Protein AF-A0A2D6ALD5-F1 (afdb_monomer)

Sequence (153 aa):
MSEMITVGTETFDIELPKNLTKEVIGEHLGILSRALSHESDVYEEMAQAISGIEGKFRARKTRFEGLEQVYVAQEKQKSEGRGPTIDALRGSAKIKYKDDFKELCTLEEASVSQKILMDAQSRRLKSIEMSIMIRQALLKSVDSDMRNHAYQS

Radius of gyration: 28.37 Å; Cα contacts (8 Å, |Δi|>4): 96; chains: 1; bounding box: 63×24×82 Å

Secondary structure (DSSP, 8-state):
-EEEEEETTEEEEEE--SS--HHHHHHHHHHHHHHHHHHHHHHHHHHHHHHHHHHHHHHHHHHHHHHHHHHHHHHHHHTTTSS--HHHHHHHHHHHTHHHHHHHHHHHHHHHHHHHHHHHHHHHHHHHHHHHHHHHHHHHHHHHHHHHHHHH-

Mean predicted aligned error: 9.8 Å

Solvent-accessible surface area (backbone atoms only — not comparable to full-atom values): 8447 Å² total; per-residue (Å²): 96,74,48,76,49,71,52,95,92,48,73,44,82,42,73,49,62,97,73,83,44,69,66,60,50,50,52,52,45,57,53,50,52,50,52,46,50,53,51,50,51,53,50,50,55,49,51,53,53,44,53,54,40,50,50,51,34,52,56,45,46,56,52,48,55,51,54,34,51,54,47,41,53,54,53,48,65,75,30,78,86,78,52,79,53,71,67,56,39,49,52,50,33,43,61,75,41,38,69,65,46,50,54,41,51,54,36,49,54,52,40,53,54,49,50,55,52,50,57,51,50,55,52,49,49,53,52,47,53,49,53,46,53,54,49,54,50,51,49,52,50,56,56,50,52,56,50,55,53,67,75,75,110

Structure (mmCIF, N/CA/C/O backbone):
data_AF-A0A2D6ALD5-F1
#
_entry.id   AF-A0A2D6ALD5-F1
#
loop_
_atom_site.group_PDB
_atom_site.id
_atom_site.type_symbol
_atom_site.label_atom_id
_atom_site.label_alt_id
_atom_site.label_comp_id
_atom_site.label_asym_id
_atom_site.label_entity_id
_atom_site.label_seq_id
_atom_site.pdbx_PDB_ins_code
_atom_site.Cartn_x
_atom_site.Cartn_y
_atom_site.Cartn_z
_atom_site.occupancy
_atom_site.B_iso_or_equiv
_atom_site.auth_seq_id
_atom_site.auth_comp_id
_atom_site.auth_asym_id
_atom_site.auth_atom_id
_atom_site.pdbx_PDB_model_num
ATOM 1 N N . MET A 1 1 ? 11.187 -9.194 -34.053 1.00 47.22 1 MET A N 1
ATOM 2 C CA . MET A 1 1 ? 10.120 -9.579 -33.099 1.00 47.22 1 MET A CA 1
ATOM 3 C C . MET A 1 1 ? 9.760 -8.303 -32.362 1.00 47.22 1 MET A C 1
ATOM 5 O O . MET A 1 1 ? 10.693 -7.646 -31.923 1.00 47.22 1 MET A O 1
ATOM 9 N N . SER A 1 2 ? 8.487 -7.905 -32.325 1.00 46.44 2 SER A N 1
ATOM 10 C CA . SER A 1 2 ? 8.037 -6.766 -31.507 1.00 46.44 2 SER A CA 1
ATOM 11 C C . SER A 1 2 ? 7.666 -7.292 -30.123 1.00 46.44 2 SER A C 1
ATOM 13 O O . SER A 1 2 ? 7.049 -8.355 -30.010 1.00 46.44 2 SER A O 1
ATOM 15 N N . GLU A 1 3 ? 8.117 -6.593 -29.088 1.00 53.09 3 GLU A N 1
ATOM 16 C CA . GLU A 1 3 ? 7.749 -6.842 -27.702 1.00 53.09 3 GLU A CA 1
ATOM 17 C C . GLU A 1 3 ? 7.081 -5.572 -27.171 1.00 53.09 3 GLU A C 1
ATOM 19 O O . GLU A 1 3 ? 7.689 -4.504 -27.133 1.00 53.09 3 GLU A O 1
ATOM 24 N N . MET A 1 4 ? 5.807 -5.675 -26.797 1.00 53.38 4 MET A N 1
ATOM 25 C CA . MET A 1 4 ? 5.088 -4.562 -26.185 1.00 53.38 4 MET A CA 1
ATOM 26 C C . MET A 1 4 ? 5.369 -4.557 -24.689 1.00 53.38 4 MET A C 1
ATOM 28 O O . MET A 1 4 ? 5.026 -5.510 -23.987 1.00 53.38 4 MET A O 1
ATOM 32 N N . ILE A 1 5 ? 5.965 -3.475 -24.196 1.00 51.53 5 ILE A N 1
ATOM 33 C CA . ILE A 1 5 ? 6.134 -3.258 -22.762 1.00 51.53 5 ILE A CA 1
ATOM 34 C C . ILE A 1 5 ? 5.076 -2.256 -22.317 1.00 51.53 5 ILE A C 1
ATOM 36 O O . ILE A 1 5 ? 5.140 -1.073 -22.642 1.00 51.53 5 ILE A O 1
ATOM 40 N N . THR A 1 6 ? 4.091 -2.734 -21.563 1.00 46.81 6 THR A N 1
ATOM 41 C CA . THR A 1 6 ? 3.109 -1.867 -20.904 1.00 46.81 6 THR A CA 1
ATOM 42 C C . THR A 1 6 ? 3.610 -1.493 -19.514 1.00 46.81 6 THR A C 1
ATOM 44 O O . THR A 1 6 ? 3.931 -2.364 -18.703 1.00 46.81 6 THR A O 1
ATOM 47 N N . VAL A 1 7 ? 3.653 -0.191 -19.250 1.00 50.06 7 VAL A N 1
ATOM 48 C CA . VAL A 1 7 ? 4.177 0.452 -18.043 1.00 50.06 7 VAL A CA 1
ATOM 49 C C . VAL A 1 7 ? 3.081 1.394 -17.547 1.00 50.06 7 VAL A C 1
ATOM 51 O O . VAL A 1 7 ? 2.693 2.327 -18.248 1.00 50.06 7 VAL A O 1
ATOM 54 N N . GLY A 1 8 ? 2.488 1.112 -16.388 1.00 60.41 8 GLY A N 1
ATOM 55 C CA . GLY A 1 8 ? 1.256 1.799 -15.973 1.00 60.41 8 GLY A CA 1
ATOM 56 C C . GLY A 1 8 ? 0.129 1.733 -17.029 1.00 60.41 8 GLY A C 1
ATOM 57 O O . GLY A 1 8 ? -0.395 0.654 -17.312 1.00 60.41 8 GLY A O 1
ATOM 58 N N . THR A 1 9 ? -0.261 2.892 -17.579 1.00 55.66 9 THR A N 1
ATOM 59 C CA . THR A 1 9 ? -1.248 3.026 -18.683 1.00 55.66 9 THR A CA 1
ATOM 60 C C . THR A 1 9 ? -0.604 3.248 -20.052 1.00 55.66 9 THR A C 1
ATOM 62 O O . THR A 1 9 ? -1.289 3.221 -21.075 1.00 55.66 9 THR A O 1
ATOM 65 N N . GLU A 1 10 ? 0.710 3.444 -20.082 1.00 45.84 10 GLU A N 1
ATOM 66 C CA . GLU A 1 10 ? 1.461 3.694 -21.300 1.00 45.84 10 GLU A CA 1
ATOM 67 C C . GLU A 1 10 ? 1.960 2.371 -21.873 1.00 45.84 10 GLU A C 1
ATOM 69 O O . GLU A 1 10 ? 2.384 1.462 -21.158 1.00 45.84 10 GLU A O 1
ATOM 74 N N . THR A 1 11 ? 1.871 2.233 -23.190 1.00 56.16 11 THR A N 1
ATOM 75 C CA . THR A 1 11 ? 2.378 1.057 -23.893 1.00 56.16 11 THR A CA 1
ATOM 76 C C . THR A 1 11 ? 3.488 1.498 -24.821 1.00 56.16 11 THR A C 1
ATOM 78 O O . THR A 1 11 ? 3.292 2.369 -25.666 1.00 56.16 11 THR A O 1
ATOM 81 N N . PHE A 1 12 ? 4.65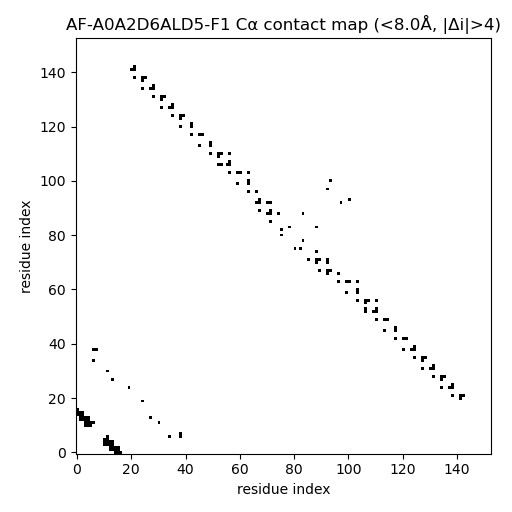3 0.890 -24.641 1.00 59.09 12 PHE A N 1
ATOM 82 C CA . PHE A 1 12 ? 5.834 1.126 -25.446 1.00 59.09 12 PHE A CA 1
ATOM 83 C C . PHE A 1 12 ? 5.999 -0.044 -26.409 1.00 59.09 12 PHE A C 1
ATOM 85 O O . PHE A 1 12 ? 6.162 -1.188 -25.981 1.00 59.09 12 PHE A O 1
ATOM 92 N N . ASP A 1 13 ? 5.941 0.246 -27.705 1.00 52.06 13 ASP A N 1
ATOM 93 C CA . ASP A 1 13 ? 6.281 -0.729 -28.736 1.00 52.06 13 ASP A CA 1
ATOM 94 C C . ASP A 1 13 ? 7.801 -0.772 -28.889 1.00 52.06 13 ASP A C 1
ATOM 96 O O . ASP A 1 13 ? 8.449 0.257 -29.104 1.00 52.06 13 ASP A O 1
ATOM 100 N N . ILE A 1 14 ? 8.375 -1.960 -28.723 1.00 55.00 14 ILE A N 1
ATOM 101 C CA . ILE A 1 14 ? 9.795 -2.203 -28.935 1.00 55.00 14 ILE A CA 1
ATOM 102 C C . ILE A 1 14 ? 9.918 -3.207 -30.073 1.00 55.00 14 ILE A C 1
ATOM 104 O O . ILE A 1 14 ? 9.896 -4.425 -29.874 1.00 55.00 14 ILE A O 1
ATOM 108 N N . GLU A 1 15 ? 10.091 -2.702 -31.289 1.00 51.72 15 GLU A N 1
ATOM 109 C CA . GLU A 1 15 ? 10.486 -3.532 -32.417 1.00 51.72 15 GLU A CA 1
ATOM 110 C C . GLU A 1 15 ? 11.968 -3.895 -32.284 1.00 51.72 15 GLU A C 1
ATOM 112 O O . GLU A 1 15 ? 12.831 -3.031 -32.344 1.00 51.72 15 GLU A O 1
ATOM 117 N N . LEU A 1 16 ? 12.308 -5.181 -32.131 1.00 51.03 16 LEU A N 1
ATOM 118 C CA . LEU A 1 16 ? 13.689 -5.642 -32.316 1.00 51.03 16 LEU A CA 1
ATOM 119 C C . LEU A 1 16 ? 13.926 -5.911 -33.814 1.00 51.03 16 LEU A C 1
ATOM 121 O O . LEU A 1 16 ? 13.464 -6.956 -34.312 1.00 51.03 16 LEU A O 1
ATOM 125 N N . PRO A 1 17 ? 14.623 -5.018 -34.551 1.00 50.22 17 PRO A N 1
ATOM 126 C CA . PRO A 1 17 ? 14.978 -5.264 -35.939 1.00 50.22 17 PRO A CA 1
ATOM 127 C C . PRO A 1 17 ? 16.017 -6.383 -36.042 1.00 50.22 17 PRO A C 1
ATOM 129 O O . PRO A 1 17 ? 16.829 -6.609 -35.147 1.00 50.22 17 PRO A O 1
ATOM 132 N N . LYS A 1 18 ? 16.009 -7.084 -37.183 1.00 53.28 18 LYS A N 1
ATOM 133 C CA . LYS A 1 18 ? 16.943 -8.187 -37.485 1.00 53.28 18 LYS A CA 1
ATOM 134 C C . LYS A 1 18 ? 18.417 -7.748 -37.521 1.00 53.28 18 LYS A C 1
ATOM 136 O O . LYS A 1 18 ? 19.289 -8.596 -37.380 1.00 53.28 18 LYS A O 1
ATOM 141 N N . ASN A 1 19 ? 18.672 -6.444 -37.658 1.00 60.69 19 ASN A N 1
ATOM 142 C CA . ASN A 1 19 ? 19.991 -5.825 -37.583 1.00 60.69 19 ASN A CA 1
ATOM 143 C C . ASN A 1 19 ? 20.040 -4.927 -36.337 1.00 60.69 19 ASN A C 1
ATOM 145 O O . ASN A 1 19 ? 19.600 -3.780 -36.380 1.00 60.69 19 ASN A O 1
ATOM 149 N N . LEU A 1 20 ? 20.538 -5.459 -35.220 1.00 66.00 20 LEU A N 1
ATOM 150 C CA . LEU A 1 20 ? 20.773 -4.694 -33.993 1.00 66.00 20 LEU A CA 1
ATOM 151 C C . LEU A 1 20 ? 21.964 -3.746 -34.201 1.00 66.00 20 LEU A C 1
ATOM 153 O O . LEU A 1 20 ? 23.113 -4.144 -34.024 1.00 66.00 20 LEU A O 1
ATOM 157 N N . THR A 1 21 ? 21.700 -2.500 -34.600 1.00 71.56 21 THR A N 1
ATOM 158 C CA . THR A 1 21 ? 22.727 -1.447 -34.639 1.00 71.56 21 THR A CA 1
ATOM 159 C C . THR A 1 21 ? 22.824 -0.733 -33.291 1.00 71.56 21 THR A C 1
ATOM 161 O O . THR A 1 21 ? 21.923 -0.821 -32.450 1.00 71.56 21 THR A O 1
ATOM 164 N N . LYS A 1 22 ? 23.929 -0.011 -33.067 1.00 74.25 22 LYS A N 1
ATOM 165 C CA . LYS A 1 22 ? 24.114 0.776 -31.838 1.00 74.25 22 LYS A CA 1
ATOM 166 C C . LYS A 1 22 ? 23.036 1.843 -31.676 1.00 74.25 22 LYS A C 1
ATOM 168 O O . LYS A 1 22 ? 22.606 2.064 -30.549 1.00 74.25 22 LYS A O 1
ATOM 173 N N . GLU A 1 23 ? 22.582 2.462 -32.770 1.00 79.12 23 GLU A N 1
ATOM 174 C CA . GLU A 1 23 ? 21.510 3.463 -32.720 1.00 79.12 23 GLU A CA 1
ATOM 175 C C . GLU A 1 23 ? 20.204 2.849 -32.206 1.00 79.12 23 GLU A C 1
ATOM 177 O O . GLU A 1 23 ? 19.631 3.361 -31.250 1.00 79.12 23 GLU A O 1
ATOM 182 N N . VAL A 1 24 ? 19.799 1.692 -32.745 1.00 78.56 24 VAL A N 1
ATOM 183 C CA . VAL A 1 24 ? 18.584 0.977 -32.313 1.00 78.56 24 VAL A CA 1
ATOM 184 C C . VAL A 1 24 ? 18.663 0.580 -30.835 1.00 78.56 24 VAL A C 1
ATOM 186 O O . VAL A 1 24 ? 17.709 0.752 -30.077 1.00 78.56 24 VAL A O 1
ATOM 189 N N . ILE A 1 25 ? 19.811 0.056 -30.387 1.00 76.69 25 ILE A N 1
ATOM 190 C CA . ILE A 1 25 ? 20.005 -0.298 -28.972 1.00 76.69 25 ILE A CA 1
ATOM 191 C C . ILE A 1 25 ? 19.942 0.960 -28.089 1.00 76.69 25 ILE A C 1
ATOM 193 O O . ILE A 1 25 ? 19.348 0.918 -27.010 1.00 76.69 25 ILE A O 1
ATOM 197 N N . GLY A 1 26 ? 20.517 2.075 -28.546 1.00 81.81 26 GLY A N 1
ATOM 198 C CA . GLY A 1 26 ? 20.474 3.368 -27.864 1.00 81.81 26 GLY A CA 1
ATOM 199 C C . GLY A 1 26 ? 19.056 3.926 -27.720 1.00 81.81 26 GLY A C 1
ATOM 200 O O . GLY A 1 26 ? 18.674 4.339 -26.625 1.00 81.81 26 GLY A O 1
ATOM 20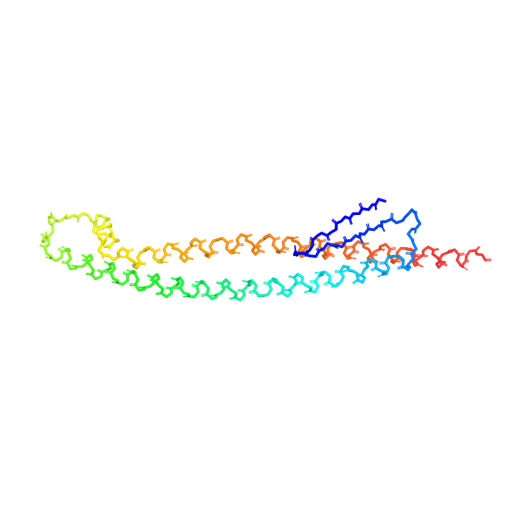1 N N . GLU A 1 27 ? 18.247 3.872 -28.779 1.00 83.31 27 GLU A N 1
ATOM 202 C CA . GLU A 1 27 ? 16.835 4.275 -28.749 1.00 83.31 27 GLU A CA 1
ATOM 203 C C . GLU A 1 27 ? 16.030 3.430 -27.752 1.00 83.31 27 GLU A C 1
ATOM 205 O O . GLU A 1 27 ? 15.305 3.972 -26.913 1.00 83.31 27 GLU A O 1
ATOM 210 N N . HIS A 1 28 ? 16.226 2.106 -27.759 1.00 81.31 28 HIS A N 1
ATOM 211 C CA . HIS A 1 28 ? 15.581 1.206 -26.800 1.00 81.31 28 HIS A CA 1
ATOM 212 C C . HIS A 1 28 ? 15.991 1.492 -25.354 1.00 81.31 28 HIS A C 1
ATOM 214 O O . HIS A 1 28 ? 15.149 1.451 -24.456 1.00 81.31 28 HIS A O 1
ATOM 220 N N . LEU A 1 29 ? 17.268 1.796 -25.109 1.00 83.56 29 LEU A N 1
ATOM 221 C CA . LEU A 1 29 ? 17.734 2.212 -23.787 1.00 83.56 29 LEU A CA 1
ATOM 222 C C . LEU A 1 29 ? 17.065 3.520 -23.352 1.00 83.56 29 LEU A C 1
ATOM 224 O O . LEU A 1 29 ? 16.623 3.611 -22.212 1.00 83.56 29 LEU A O 1
ATOM 228 N N . GLY A 1 30 ? 16.906 4.491 -24.255 1.00 83.44 30 GLY A N 1
ATOM 229 C CA . GLY A 1 30 ? 16.197 5.741 -23.967 1.00 83.44 30 GLY A CA 1
ATOM 230 C C . GLY A 1 30 ? 14.717 5.539 -23.616 1.00 83.44 30 GLY A C 1
ATOM 231 O O . GLY A 1 30 ? 14.195 6.203 -22.718 1.00 83.44 30 GLY A O 1
ATOM 232 N N . ILE A 1 31 ? 14.030 4.607 -24.284 1.00 84.75 31 ILE A N 1
ATOM 233 C CA . ILE A 1 31 ? 12.649 4.223 -23.943 1.00 84.75 31 ILE A CA 1
ATOM 234 C C . ILE A 1 31 ? 12.604 3.562 -22.560 1.00 84.75 31 ILE A C 1
ATOM 236 O O . ILE A 1 31 ? 11.837 3.995 -21.701 1.00 84.75 31 ILE A O 1
ATOM 240 N N . LEU A 1 32 ? 13.462 2.570 -22.309 1.00 84.44 32 LEU A N 1
ATOM 241 C CA . LEU A 1 32 ? 13.491 1.853 -21.032 1.00 84.44 32 LEU A CA 1
ATOM 242 C C . LEU A 1 32 ? 13.890 2.743 -19.851 1.00 84.44 32 LEU A C 1
ATOM 244 O O . LEU A 1 32 ? 13.347 2.576 -18.766 1.00 84.44 32 LEU A O 1
ATOM 248 N N . SER A 1 33 ? 14.798 3.704 -20.039 1.00 86.31 33 SER A N 1
ATOM 249 C CA . SER A 1 33 ? 15.158 4.665 -18.991 1.00 86.31 33 SER A CA 1
ATOM 250 C C . SER A 1 33 ? 13.985 5.568 -18.609 1.00 86.31 33 SER A C 1
ATOM 252 O O . SER A 1 33 ? 13.793 5.836 -17.426 1.00 86.31 33 SER A O 1
ATOM 254 N N . ARG A 1 34 ? 13.168 6.000 -19.582 1.00 86.94 34 ARG A N 1
ATOM 255 C CA . ARG A 1 34 ? 11.938 6.758 -19.296 1.00 86.94 34 ARG A CA 1
ATOM 256 C C . ARG A 1 34 ? 10.907 5.899 -18.569 1.00 86.94 34 ARG A C 1
ATOM 258 O O . ARG A 1 34 ? 10.365 6.345 -17.565 1.00 86.94 34 ARG A O 1
ATOM 265 N N . ALA A 1 35 ? 10.705 4.661 -19.023 1.00 83.62 35 ALA A N 1
ATOM 266 C CA . ALA A 1 35 ? 9.835 3.6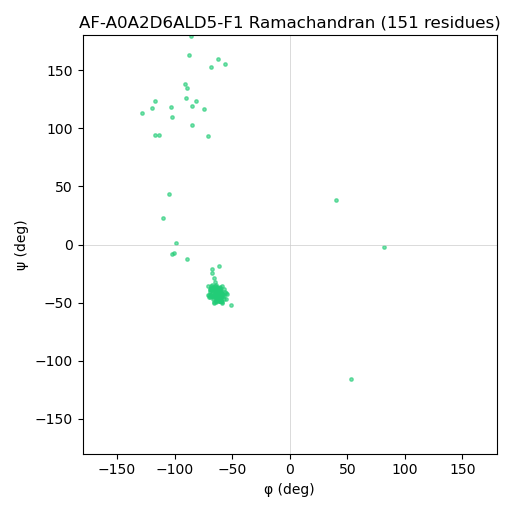98 -18.353 1.00 83.62 35 ALA A CA 1
ATOM 267 C C . ALA A 1 35 ? 10.274 3.419 -16.903 1.00 83.62 35 ALA A C 1
ATOM 269 O O . ALA A 1 35 ? 9.438 3.383 -16.006 1.00 83.62 35 ALA A O 1
ATOM 270 N N . LEU A 1 36 ? 11.583 3.270 -16.662 1.00 87.06 36 LEU A N 1
ATOM 271 C CA . LEU A 1 36 ? 12.140 3.065 -15.324 1.00 87.06 36 LEU A CA 1
ATOM 272 C C . LEU A 1 36 ? 11.894 4.270 -14.412 1.00 87.06 36 LEU A C 1
ATOM 274 O O . LEU A 1 36 ? 11.512 4.083 -13.259 1.00 87.06 36 LEU A O 1
ATOM 278 N N . SER A 1 37 ? 12.109 5.489 -14.919 1.00 88.69 37 SER A N 1
ATOM 279 C CA . SER A 1 37 ? 11.837 6.717 -14.164 1.00 88.69 37 SER A CA 1
ATOM 280 C C . SER A 1 37 ? 10.362 6.798 -13.785 1.00 88.69 37 SER A C 1
ATOM 282 O O . SER A 1 37 ? 10.047 6.973 -12.616 1.00 88.69 37 SER A O 1
ATOM 284 N N . HIS A 1 38 ? 9.467 6.577 -14.752 1.00 88.38 38 HIS A N 1
ATOM 285 C CA . HIS A 1 38 ? 8.029 6.618 -14.512 1.00 88.38 38 HIS A CA 1
ATOM 286 C C . HIS A 1 38 ? 7.578 5.585 -13.468 1.00 88.38 38 HIS A C 1
ATOM 288 O O . HIS A 1 38 ? 6.878 5.936 -12.524 1.00 88.38 38 HIS A O 1
ATOM 294 N N . GLU A 1 39 ? 8.002 4.322 -13.580 1.00 85.50 39 GLU A N 1
ATOM 295 C CA . GLU A 1 39 ? 7.643 3.301 -12.581 1.00 85.50 39 GLU A CA 1
ATOM 296 C C . GLU A 1 39 ? 8.256 3.580 -11.209 1.00 85.50 39 GLU A C 1
ATOM 298 O O . GLU A 1 39 ? 7.676 3.194 -10.197 1.00 85.50 39 GLU A O 1
ATOM 303 N N . SER A 1 40 ? 9.411 4.249 -11.150 1.00 88.69 40 SER A N 1
ATOM 304 C CA . SER A 1 40 ? 10.020 4.635 -9.873 1.00 88.69 40 SER A CA 1
ATOM 305 C C . SER A 1 40 ? 9.182 5.706 -9.179 1.00 88.69 40 SER A C 1
ATOM 307 O O . SER A 1 40 ? 8.911 5.572 -7.987 1.00 88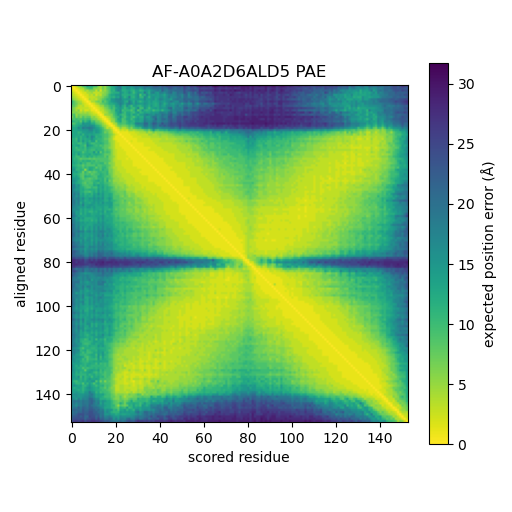.69 40 SER A O 1
ATOM 309 N N . ASP A 1 41 ? 8.703 6.697 -9.935 1.00 89.00 41 ASP A N 1
ATOM 310 C CA . ASP A 1 41 ? 7.813 7.746 -9.429 1.00 89.00 41 ASP A CA 1
ATOM 311 C C . ASP A 1 41 ? 6.490 7.141 -8.931 1.00 89.00 41 ASP A C 1
ATOM 313 O O . ASP A 1 41 ? 6.081 7.375 -7.792 1.00 89.00 41 ASP A O 1
ATOM 317 N N . VAL A 1 42 ? 5.859 6.272 -9.733 1.00 87.62 42 VAL A N 1
ATOM 318 C CA . VAL A 1 42 ? 4.626 5.565 -9.335 1.00 87.62 42 VAL A CA 1
ATOM 319 C C . VAL A 1 42 ? 4.855 4.717 -8.082 1.00 87.62 42 VAL A C 1
ATOM 321 O O . VAL A 1 42 ? 4.016 4.694 -7.177 1.00 87.62 42 VAL A O 1
ATOM 324 N N . TYR A 1 43 ? 5.986 4.015 -8.000 1.00 88.69 43 TYR A N 1
ATOM 325 C CA . TYR A 1 43 ? 6.327 3.214 -6.830 1.00 88.69 43 TYR A CA 1
ATOM 326 C C . TYR A 1 43 ? 6.481 4.076 -5.570 1.00 88.69 43 TYR A C 1
ATOM 328 O O . TYR A 1 43 ? 5.989 3.695 -4.504 1.00 88.69 43 TYR A O 1
ATOM 336 N N . GLU A 1 44 ? 7.124 5.240 -5.676 1.00 90.81 44 GLU A N 1
ATOM 337 C CA . GLU A 1 44 ? 7.286 6.170 -4.559 1.00 90.81 44 GLU A CA 1
ATOM 338 C C . GLU A 1 44 ? 5.941 6.747 -4.093 1.00 90.81 44 GLU A C 1
ATOM 340 O O . GLU A 1 44 ? 5.649 6.735 -2.892 1.00 90.81 44 GLU A O 1
ATOM 345 N N . GLU A 1 45 ? 5.074 7.157 -5.022 1.00 89.69 45 GLU A N 1
ATOM 346 C CA . GLU A 1 45 ? 3.716 7.616 -4.706 1.00 89.69 45 GLU A CA 1
ATOM 347 C C . GLU A 1 45 ? 2.902 6.534 -3.977 1.00 89.69 45 GLU A C 1
ATOM 349 O O . GLU A 1 45 ? 2.251 6.797 -2.958 1.00 89.69 45 GLU A O 1
ATOM 354 N N . MET A 1 46 ? 2.981 5.285 -4.445 1.00 89.38 46 MET A N 1
ATOM 355 C CA . MET A 1 46 ? 2.318 4.151 -3.800 1.00 89.38 46 MET A CA 1
ATOM 356 C C . MET A 1 46 ? 2.871 3.879 -2.397 1.00 89.38 46 MET A C 1
ATOM 358 O O . MET A 1 46 ? 2.098 3.624 -1.468 1.00 89.38 46 MET A O 1
ATOM 362 N N . ALA A 1 47 ? 4.190 3.969 -2.210 1.00 88.88 47 ALA A N 1
ATOM 363 C CA . ALA A 1 47 ? 4.822 3.787 -0.906 1.00 88.88 47 ALA A CA 1
ATOM 364 C C . ALA A 1 47 ? 4.3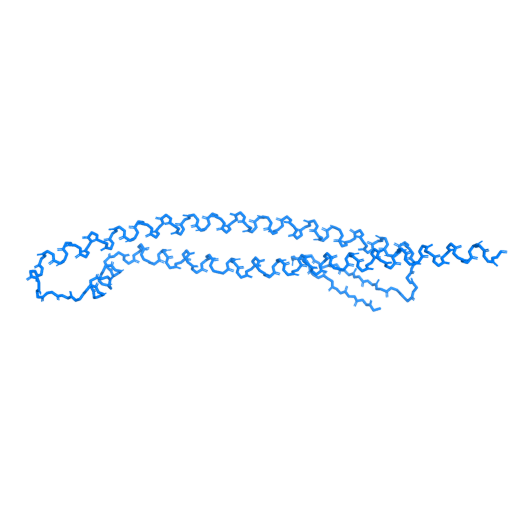55 4.852 0.105 1.00 88.88 47 ALA A C 1
ATOM 366 O O . ALA A 1 47 ? 4.045 4.529 1.259 1.00 88.88 47 ALA A O 1
ATOM 367 N N . GLN A 1 48 ? 4.228 6.110 -0.328 1.00 89.69 48 GLN A N 1
ATOM 368 C CA . GLN A 1 48 ? 3.686 7.188 0.503 1.00 89.69 48 GLN A CA 1
ATOM 369 C C . GLN A 1 48 ? 2.213 6.942 0.868 1.00 89.69 48 GLN A C 1
ATOM 371 O O . GLN A 1 48 ? 1.827 7.098 2.033 1.00 89.69 48 GLN A O 1
ATOM 376 N N . ALA A 1 49 ? 1.396 6.494 -0.091 1.00 86.88 49 ALA A N 1
ATOM 377 C CA . ALA A 1 49 ? -0.008 6.165 0.149 1.00 86.88 49 ALA A CA 1
ATOM 378 C C . ALA A 1 49 ? -0.176 5.024 1.173 1.00 86.88 49 ALA A C 1
ATOM 380 O O . ALA A 1 49 ? -1.002 5.130 2.087 1.00 86.88 49 ALA A O 1
ATOM 381 N N . ILE A 1 50 ? 0.638 3.966 1.069 1.00 90.12 50 ILE A N 1
ATOM 382 C CA . ILE A 1 50 ? 0.651 2.842 2.020 1.00 90.12 50 ILE A CA 1
ATOM 383 C C . ILE A 1 50 ? 0.998 3.323 3.422 1.00 90.12 50 ILE A C 1
ATOM 385 O O . ILE A 1 50 ? 0.264 3.021 4.362 1.00 90.12 50 ILE A O 1
ATOM 389 N N . SER A 1 51 ? 2.058 4.121 3.559 1.00 89.94 51 SER A N 1
ATOM 390 C CA . SER A 1 51 ? 2.476 4.683 4.849 1.00 89.94 51 SER A CA 1
ATOM 391 C C . SER A 1 51 ? 1.342 5.469 5.523 1.00 89.94 51 SER A C 1
ATOM 393 O O . SER A 1 51 ? 1.063 5.299 6.715 1.00 89.94 51 SER A O 1
ATOM 395 N N . GLY A 1 52 ? 0.595 6.260 4.745 1.00 91.19 52 GLY A N 1
ATOM 396 C CA . GLY A 1 52 ? -0.582 6.979 5.236 1.00 91.19 52 GLY A CA 1
ATOM 397 C C . GLY A 1 52 ? -1.706 6.058 5.733 1.00 91.19 52 GLY A C 1
ATOM 398 O O . GLY A 1 52 ? -2.320 6.335 6.769 1.00 91.19 52 GLY A O 1
ATOM 399 N N . ILE A 1 53 ? -1.979 4.957 5.028 1.00 92.06 53 ILE A N 1
ATOM 400 C CA . ILE A 1 53 ? -2.994 3.967 5.425 1.00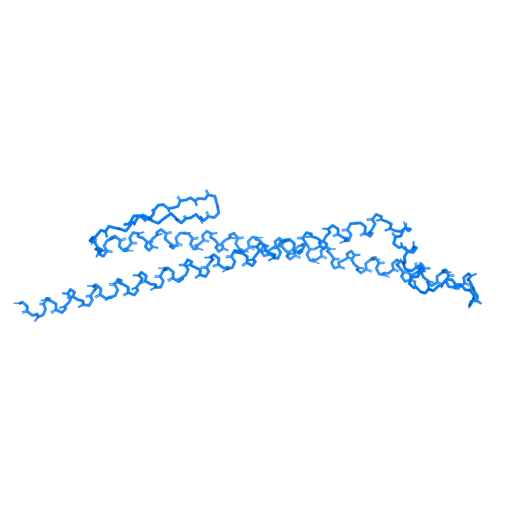 92.06 53 ILE A CA 1
ATOM 401 C C . ILE A 1 53 ? -2.545 3.203 6.673 1.00 92.06 53 ILE A C 1
ATOM 403 O O . ILE A 1 53 ? -3.329 3.068 7.611 1.00 92.06 53 ILE A O 1
ATOM 407 N N . GLU A 1 54 ? -1.289 2.759 6.733 1.00 91.25 54 GLU A N 1
ATOM 408 C CA . GLU A 1 54 ? -0.730 2.058 7.894 1.00 91.25 54 GLU A CA 1
ATOM 409 C C . GLU A 1 54 ? -0.756 2.930 9.154 1.00 91.25 54 GLU A C 1
ATOM 411 O O . GLU A 1 54 ? -1.081 2.446 10.242 1.00 91.25 54 GLU A O 1
ATOM 416 N N . GLY A 1 55 ? -0.476 4.229 9.013 1.00 90.88 55 GLY A N 1
ATOM 417 C CA . GLY A 1 55 ? -0.606 5.199 10.098 1.00 90.88 55 GLY A CA 1
ATOM 418 C C . GLY A 1 55 ? -2.040 5.291 10.628 1.00 90.88 55 GLY A C 1
ATOM 419 O O . GLY A 1 55 ? -2.263 5.180 11.838 1.00 90.88 55 GLY A O 1
ATOM 420 N N . LYS A 1 56 ? -3.026 5.423 9.729 1.00 93.25 56 LYS A N 1
ATOM 421 C CA . LYS A 1 56 ? -4.458 5.444 10.087 1.00 93.25 56 LYS A CA 1
ATOM 422 C C . LYS A 1 56 ? -4.899 4.135 10.739 1.00 93.25 56 LYS A C 1
ATOM 424 O O . LYS A 1 56 ? -5.571 4.166 11.770 1.00 93.25 56 LYS A O 1
ATOM 429 N N . PHE A 1 57 ? -4.486 3.001 10.177 1.00 93.19 57 PHE A N 1
ATOM 430 C CA . PHE A 1 57 ? -4.763 1.675 10.720 1.00 93.19 57 PHE A CA 1
ATOM 431 C C . PHE A 1 57 ? -4.214 1.539 12.141 1.00 93.19 57 PHE A C 1
ATOM 433 O O . PHE A 1 57 ? -4.956 1.175 13.049 1.00 93.19 57 PHE A O 1
ATOM 440 N N . ARG A 1 58 ? -2.947 1.907 12.370 1.00 93.94 58 ARG A N 1
ATOM 441 C CA . ARG A 1 58 ? -2.312 1.838 13.694 1.00 93.94 58 ARG A CA 1
ATOM 442 C C . ARG A 1 58 ? -3.048 2.695 14.720 1.00 93.94 58 ARG A C 1
ATOM 444 O O . ARG A 1 58 ? -3.379 2.201 15.794 1.00 93.94 58 ARG A O 1
ATOM 451 N N . ALA A 1 59 ? -3.346 3.947 14.377 1.00 93.00 59 ALA A N 1
ATOM 452 C CA . ALA A 1 59 ? -4.083 4.847 15.259 1.00 93.00 59 ALA A CA 1
ATOM 453 C C . ALA A 1 59 ? -5.476 4.293 15.602 1.00 93.00 59 ALA A C 1
ATOM 455 O O . ALA A 1 59 ? -5.887 4.302 16.767 1.00 93.00 59 ALA A O 1
ATOM 456 N N . ARG A 1 60 ? -6.195 3.758 14.605 1.00 93.81 60 ARG A N 1
ATOM 457 C CA . ARG A 1 60 ? -7.529 3.190 14.823 1.00 93.81 60 ARG A CA 1
ATOM 458 C C . ARG A 1 60 ? -7.484 1.897 15.627 1.00 93.81 60 ARG A C 1
ATOM 460 O O . ARG A 1 60 ? -8.323 1.720 16.507 1.00 93.81 60 ARG A O 1
ATOM 467 N N . LYS A 1 61 ? -6.488 1.045 15.389 1.00 94.44 61 LYS A N 1
ATOM 468 C CA . LYS A 1 61 ? -6.256 -0.187 16.144 1.00 94.44 61 LYS A CA 1
ATOM 469 C C . LYS A 1 61 ? -6.037 0.109 17.624 1.00 94.44 61 LYS A C 1
ATOM 471 O O . LYS A 1 61 ? -6.756 -0.438 18.451 1.00 94.44 61 LYS A O 1
ATOM 476 N N . THR A 1 62 ? -5.138 1.038 17.953 1.00 94.19 62 THR A N 1
ATOM 477 C CA . THR A 1 62 ? -4.890 1.447 19.346 1.00 94.19 62 THR A CA 1
ATOM 478 C C . THR A 1 62 ? -6.157 1.974 20.018 1.00 94.19 62 THR A C 1
ATOM 480 O O . THR A 1 62 ? -6.460 1.601 21.151 1.00 94.19 62 THR A O 1
ATOM 483 N N . ARG A 1 63 ? -6.940 2.806 19.317 1.00 92.69 63 ARG A N 1
ATOM 484 C CA . ARG A 1 63 ? -8.226 3.292 19.837 1.00 92.69 63 ARG A CA 1
ATOM 485 C C . ARG A 1 63 ? -9.199 2.141 20.104 1.00 92.69 63 ARG A C 1
ATOM 487 O O . ARG A 1 63 ? -9.815 2.108 21.167 1.00 92.69 63 ARG A O 1
ATOM 494 N N . PHE A 1 64 ? -9.342 1.217 19.156 1.00 93.56 64 PHE A N 1
ATOM 495 C CA . PHE A 1 64 ? -10.255 0.084 19.284 1.00 93.56 64 PHE A CA 1
ATOM 496 C C . PHE A 1 64 ? -9.851 -0.850 20.432 1.00 93.56 64 PHE A C 1
ATOM 498 O O . PHE A 1 64 ? -10.697 -1.217 21.241 1.00 93.56 64 PHE A O 1
ATOM 505 N N . GLU A 1 65 ? -8.564 -1.173 20.561 1.00 94.12 65 GLU A N 1
ATOM 506 C CA . GLU A 1 65 ? -8.040 -1.997 21.658 1.00 94.12 65 GLU A CA 1
ATOM 507 C C . GLU A 1 65 ? -8.298 -1.353 23.029 1.00 94.12 65 GLU A C 1
ATOM 509 O O . GLU A 1 65 ? -8.679 -2.046 23.972 1.00 94.12 65 GLU A O 1
ATOM 514 N N . GLY A 1 66 ? -8.175 -0.026 23.139 1.00 94.38 66 GLY A N 1
ATOM 515 C CA . GLY A 1 66 ? -8.533 0.703 24.358 1.00 94.38 66 GLY A CA 1
ATOM 516 C C . GLY A 1 66 ? -10.025 0.604 24.697 1.00 94.38 66 GLY A C 1
ATOM 517 O O . GLY A 1 66 ? -10.385 0.314 25.839 1.00 94.38 66 GLY A O 1
ATOM 518 N N . LEU A 1 67 ? -10.904 0.788 23.705 1.00 93.81 67 LEU A N 1
ATOM 519 C CA . LEU A 1 67 ? -12.355 0.629 23.880 1.00 93.81 67 LEU A CA 1
ATOM 520 C C . LEU A 1 67 ? -12.726 -0.805 24.281 1.00 93.81 67 LEU A C 1
ATOM 522 O O . LEU A 1 67 ? -13.547 -1.002 25.180 1.00 93.81 67 LEU A O 1
ATOM 526 N N . GLU A 1 68 ? -12.097 -1.798 23.652 1.00 95.69 68 GLU A N 1
ATOM 527 C CA . GLU A 1 68 ? -12.281 -3.212 23.973 1.00 95.69 68 GLU A CA 1
ATOM 528 C C . GLU A 1 68 ? -11.881 -3.499 25.426 1.00 95.69 68 GLU A C 1
ATOM 530 O O . GLU A 1 68 ? -12.664 -4.088 26.169 1.00 95.69 68 GLU A O 1
ATOM 535 N N . GLN A 1 69 ? -10.705 -3.043 25.864 1.00 94.00 69 GLN A N 1
ATOM 536 C CA . GLN A 1 69 ? -10.220 -3.267 27.229 1.00 94.00 69 GLN A CA 1
ATOM 537 C C . GLN A 1 69 ? -11.125 -2.630 28.285 1.00 94.00 69 GLN A C 1
ATOM 539 O O . GLN A 1 69 ? -11.471 -3.289 29.268 1.00 94.00 69 GLN A O 1
ATOM 544 N N . VAL A 1 70 ? -11.543 -1.376 28.075 1.00 94.38 70 VAL A N 1
ATOM 545 C CA . VAL A 1 70 ? -12.463 -0.676 28.986 1.00 94.38 70 VAL A CA 1
ATOM 546 C C . VAL A 1 70 ? -13.788 -1.425 29.083 1.00 94.38 70 VAL A C 1
ATOM 548 O O . VAL A 1 70 ? -14.291 -1.645 30.184 1.00 94.38 70 VAL A O 1
ATOM 551 N N . TYR A 1 71 ? -14.337 -1.864 27.950 1.00 93.81 71 TYR A N 1
ATOM 552 C CA . TYR A 1 71 ? -15.583 -2.619 27.936 1.00 93.81 71 TYR A CA 1
ATOM 553 C C . TYR A 1 71 ? -15.456 -3.967 28.645 1.00 93.81 71 TYR A C 1
ATOM 555 O O . TYR A 1 71 ? -16.270 -4.281 29.511 1.00 93.81 71 TYR A O 1
ATOM 563 N N . VAL A 1 72 ? -14.414 -4.742 28.337 1.00 92.88 72 VAL A N 1
ATOM 564 C CA . VAL A 1 72 ? -14.165 -6.038 28.981 1.00 92.88 72 VAL A CA 1
ATOM 565 C C . VAL A 1 72 ? -13.999 -5.870 30.493 1.00 92.88 72 VAL A C 1
ATOM 567 O O . VAL A 1 72 ? -14.546 -6.670 31.250 1.00 92.88 72 VAL A O 1
ATOM 570 N N . ALA A 1 73 ? -13.286 -4.838 30.953 1.00 91.44 73 ALA A N 1
ATOM 571 C CA . ALA A 1 73 ? -13.116 -4.559 32.378 1.00 91.44 73 ALA A CA 1
ATOM 572 C C . ALA A 1 73 ? -14.450 -4.220 33.066 1.00 91.44 73 ALA A C 1
ATOM 574 O O . ALA A 1 73 ? -14.763 -4.793 34.111 1.00 91.44 73 ALA A O 1
ATOM 575 N N . GLN A 1 74 ? -15.258 -3.349 32.452 1.00 91.75 74 GLN A N 1
ATOM 576 C CA . GLN A 1 74 ? -16.581 -2.975 32.962 1.00 91.75 74 GLN A CA 1
ATOM 577 C C . GLN A 1 74 ? -17.529 -4.176 33.042 1.00 91.75 74 GLN A C 1
ATOM 579 O O . GLN A 1 74 ? -18.188 -4.379 34.060 1.00 91.75 74 GLN A O 1
ATOM 584 N N . GLU A 1 75 ? -17.596 -4.994 31.991 1.00 91.56 75 GLU A N 1
ATOM 585 C CA . GLU A 1 75 ? -18.486 -6.158 31.963 1.00 91.56 75 GLU A CA 1
ATOM 586 C C . GLU A 1 75 ? -18.017 -7.266 32.910 1.00 91.56 75 GLU A C 1
ATOM 588 O O . GLU A 1 75 ? -18.836 -7.889 33.586 1.00 91.56 75 GLU A O 1
ATOM 593 N N . LYS A 1 76 ? -16.701 -7.464 33.059 1.00 88.69 76 LYS A N 1
ATOM 594 C CA . LYS A 1 76 ? -16.169 -8.373 34.082 1.00 88.69 76 LYS A CA 1
ATOM 595 C C . LYS A 1 76 ? -16.581 -7.952 35.483 1.00 88.69 76 LYS A C 1
ATOM 597 O O . LYS A 1 76 ? -17.044 -8.807 36.235 1.00 88.69 76 LYS A O 1
ATOM 602 N N . GLN A 1 77 ? -16.453 -6.664 35.812 1.00 87.88 77 GLN A N 1
ATOM 603 C CA . GLN A 1 77 ? -16.823 -6.139 37.127 1.00 87.88 77 GLN A CA 1
ATOM 604 C C . GLN A 1 77 ? -18.305 -6.380 37.438 1.00 87.88 77 GLN A C 1
ATOM 606 O O . GLN A 1 77 ? -18.631 -6.776 38.550 1.00 87.88 77 GLN A O 1
ATOM 611 N N . LYS A 1 78 ? -19.192 -6.222 36.448 1.00 87.56 78 LYS A N 1
ATOM 612 C CA . LYS A 1 78 ? -20.632 -6.498 36.603 1.00 87.56 78 LYS A CA 1
ATOM 613 C C . LYS A 1 78 ? -20.961 -7.976 36.815 1.00 87.56 78 LYS A C 1
ATOM 615 O O . LYS A 1 78 ? -22.027 -8.290 37.326 1.00 87.56 78 LYS A O 1
ATOM 620 N N . SER A 1 79 ? -20.089 -8.876 36.369 1.00 82.00 79 SER A N 1
ATOM 621 C CA . SER A 1 79 ? -20.379 -10.312 36.310 1.00 82.00 79 SER A CA 1
ATOM 622 C C . SER A 1 79 ? -19.828 -11.138 37.481 1.00 82.00 79 SER A C 1
ATOM 624 O O . SER A 1 79 ? -19.988 -12.359 37.475 1.00 82.00 79 SER A O 1
ATOM 626 N N . GLU A 1 80 ? -19.166 -10.497 38.457 1.00 69.19 80 GLU A N 1
ATOM 627 C CA . GLU A 1 80 ? -18.694 -11.079 39.733 1.00 69.19 80 GLU A CA 1
ATOM 628 C C . GLU A 1 80 ? -18.095 -12.505 39.628 1.00 69.19 80 GLU A C 1
ATOM 630 O O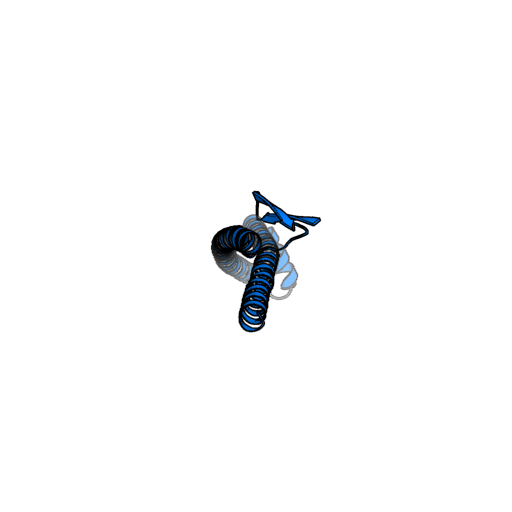 . GLU A 1 80 ? -18.302 -13.367 40.478 1.00 69.19 80 GLU A O 1
ATOM 635 N N . GLY A 1 81 ? -17.348 -12.791 38.556 1.00 68.06 81 GLY A N 1
ATOM 636 C CA . GLY A 1 81 ? -16.645 -14.069 38.370 1.00 68.06 81 GLY A CA 1
ATOM 637 C C . GLY A 1 81 ? -17.478 -15.240 37.823 1.00 68.06 81 GLY A C 1
ATOM 638 O O . GLY A 1 81 ? -16.900 -16.290 37.552 1.00 68.06 81 GLY A O 1
ATOM 639 N N . ARG A 1 82 ? -18.789 -15.077 37.585 1.00 76.75 82 ARG A N 1
ATOM 640 C CA . ARG A 1 82 ? -19.656 -16.060 36.882 1.00 76.75 82 ARG A CA 1
ATOM 641 C C . ARG A 1 82 ? -20.108 -15.582 35.493 1.00 76.75 82 ARG A C 1
ATOM 643 O O . ARG A 1 82 ? -21.136 -16.017 34.978 1.00 76.75 82 ARG A O 1
ATOM 650 N N . GLY A 1 83 ? -19.348 -14.662 34.904 1.00 75.06 83 GLY A N 1
ATOM 651 C CA . GLY A 1 83 ? -19.657 -14.019 33.632 1.00 75.06 83 GLY A CA 1
ATOM 652 C C . GLY A 1 83 ? -19.205 -14.755 32.370 1.00 75.06 83 GLY A C 1
ATOM 653 O O . GLY A 1 83 ? -18.569 -15.809 32.442 1.00 75.06 83 GLY A O 1
ATOM 654 N N . PRO A 1 84 ? -19.498 -14.165 31.195 1.00 83.62 84 PRO A N 1
ATOM 655 C CA . PRO A 1 84 ? -19.004 -14.637 29.907 1.00 83.62 84 PRO A CA 1
ATOM 656 C C . PRO A 1 84 ? -17.471 -14.707 29.872 1.00 83.62 84 PRO A C 1
ATOM 658 O O . PRO A 1 84 ? -16.775 -13.971 30.576 1.00 83.62 84 PRO A O 1
ATOM 661 N N . THR A 1 85 ? -16.933 -15.559 28.999 1.00 89.62 85 THR A N 1
ATOM 662 C CA . THR A 1 85 ? -15.485 -15.632 28.762 1.00 89.62 85 THR A CA 1
ATOM 663 C C . THR A 1 85 ? -14.946 -14.312 28.198 1.00 89.62 85 THR A C 1
ATOM 665 O O . THR A 1 85 ? -15.684 -13.513 27.621 1.00 89.62 85 THR A O 1
ATOM 668 N N . ILE A 1 86 ? -13.632 -14.084 28.324 1.00 87.44 86 ILE A N 1
ATOM 669 C CA . ILE A 1 86 ? -12.975 -12.889 27.760 1.00 87.44 86 ILE A CA 1
ATOM 670 C C . ILE A 1 86 ? -13.262 -12.767 26.263 1.00 87.44 86 ILE A C 1
ATOM 672 O O . ILE A 1 86 ? -13.584 -11.680 25.797 1.00 87.44 86 ILE A O 1
ATOM 676 N N . ASP A 1 87 ? -13.200 -13.871 25.523 1.00 90.75 87 ASP A N 1
ATOM 677 C CA . ASP A 1 87 ? -13.434 -13.859 24.079 1.00 90.75 87 ASP A CA 1
ATOM 678 C C . ASP A 1 87 ? -14.884 -13.518 23.730 1.00 90.75 87 ASP A C 1
ATOM 680 O O . ASP A 1 87 ? -15.123 -12.763 22.787 1.00 90.75 87 ASP A O 1
ATOM 684 N N . ALA A 1 88 ? -15.851 -13.979 24.531 1.00 91.69 88 ALA A N 1
ATOM 685 C CA . ALA A 1 88 ? -17.243 -13.562 24.386 1.00 91.69 88 ALA A CA 1
ATOM 686 C C . ALA A 1 88 ? -17.403 -12.054 24.640 1.00 91.69 88 ALA A C 1
ATOM 688 O O . ALA A 1 88 ? -18.080 -11.371 23.876 1.00 91.69 88 ALA A O 1
ATOM 689 N N . LEU A 1 89 ? -16.729 -11.507 25.658 1.00 91.69 89 LEU A N 1
ATOM 690 C CA . LEU A 1 89 ? -16.751 -10.069 25.945 1.00 91.69 89 LEU A CA 1
ATOM 691 C C . LEU A 1 89 ? -16.068 -9.241 24.850 1.00 91.69 89 LEU A C 1
ATOM 693 O O . LEU A 1 89 ? -16.575 -8.181 24.493 1.00 91.69 89 LEU A O 1
ATOM 697 N N . ARG A 1 90 ? -14.965 -9.724 24.269 1.00 90.75 90 ARG A N 1
ATOM 698 C CA . ARG A 1 90 ? -14.327 -9.104 23.096 1.00 90.75 90 ARG A CA 1
ATOM 699 C C . ARG A 1 90 ? -15.242 -9.131 21.875 1.00 90.75 90 ARG A C 1
ATOM 701 O O . ARG A 1 90 ? -15.369 -8.130 21.174 1.00 90.75 90 ARG A O 1
ATOM 708 N N . GLY A 1 91 ? -15.930 -10.249 21.642 1.00 90.75 91 GLY A N 1
ATOM 709 C CA . GLY A 1 91 ? -16.968 -10.357 20.615 1.00 90.75 91 GLY A CA 1
ATOM 710 C C . GLY A 1 91 ? -18.078 -9.323 20.814 1.00 90.75 91 GLY A C 1
ATOM 711 O O . GLY A 1 91 ? -18.416 -8.585 19.890 1.00 90.75 91 GLY A O 1
ATOM 712 N N . SER A 1 92 ? -18.578 -9.187 22.041 1.00 92.50 92 SER A N 1
ATOM 713 C CA . SER A 1 92 ? -19.568 -8.166 22.397 1.00 92.50 92 SER A CA 1
ATOM 714 C C . SER A 1 92 ? -19.029 -6.739 22.262 1.00 92.50 92 SER A C 1
ATOM 716 O O . SER A 1 92 ? -19.764 -5.858 21.822 1.00 92.50 92 SER A O 1
ATOM 718 N N . ALA A 1 93 ? -17.747 -6.498 22.557 1.00 90.75 93 ALA A N 1
ATOM 719 C CA . ALA A 1 93 ? -17.102 -5.205 22.337 1.00 90.75 93 ALA A CA 1
ATOM 720 C C . ALA A 1 93 ? -17.102 -4.830 20.850 1.00 90.75 93 ALA A C 1
ATOM 722 O O . ALA A 1 93 ? -17.458 -3.706 20.505 1.00 90.75 93 ALA A O 1
ATOM 723 N N . LYS A 1 94 ? -16.782 -5.780 19.960 1.00 92.75 94 LYS A N 1
ATOM 724 C CA . LYS A 1 94 ? -16.856 -5.579 18.502 1.00 92.75 94 LYS A CA 1
ATOM 725 C C . LYS A 1 94 ? -18.268 -5.239 18.040 1.00 92.75 94 LYS A C 1
ATOM 727 O O . LYS A 1 94 ? -18.427 -4.414 17.151 1.00 92.75 94 LYS A O 1
ATOM 732 N N . ILE A 1 95 ? -19.294 -5.841 18.643 1.00 92.44 95 ILE A N 1
ATOM 733 C CA . ILE A 1 95 ? -20.697 -5.524 18.335 1.00 92.44 95 ILE A CA 1
ATOM 734 C C . ILE A 1 95 ? -21.072 -4.134 18.866 1.00 92.44 95 ILE A C 1
ATOM 736 O O . ILE A 1 95 ? -21.712 -3.359 18.160 1.00 92.44 95 ILE A O 1
ATOM 740 N N . LYS A 1 96 ? -20.659 -3.794 20.092 1.00 93.44 96 LYS A N 1
ATOM 741 C CA . LYS A 1 96 ? -20.933 -2.492 20.716 1.00 93.44 96 LYS A CA 1
ATOM 742 C C . LYS A 1 96 ? -20.252 -1.341 19.973 1.00 93.44 96 LYS A C 1
ATOM 744 O O . LYS A 1 96 ? -20.864 -0.299 19.774 1.00 93.44 96 LYS A O 1
ATOM 749 N N . TYR A 1 97 ? -19.007 -1.541 19.558 1.00 94.25 97 TYR A N 1
ATOM 750 C CA . TYR A 1 97 ? -18.195 -0.582 18.808 1.00 94.25 97 TYR A CA 1
ATOM 751 C C . TYR A 1 97 ? -18.100 -0.987 17.332 1.00 94.25 97 TYR A C 1
ATOM 753 O O . TYR A 1 97 ? -17.025 -0.954 16.733 1.00 94.25 97 TYR A O 1
ATOM 761 N N . LYS A 1 98 ? -19.231 -1.405 16.746 1.00 93.62 98 LYS A N 1
ATOM 762 C CA . LYS A 1 98 ? -19.297 -1.962 15.387 1.00 93.62 98 LYS A CA 1
ATOM 763 C C . LYS A 1 98 ? -18.724 -1.031 14.330 1.00 93.62 98 LYS A C 1
ATOM 765 O O . LYS A 1 98 ? -18.031 -1.507 13.437 1.00 93.62 98 LYS A O 1
ATOM 770 N N . ASP A 1 99 ? -18.991 0.265 14.425 1.00 92.50 99 ASP A N 1
ATOM 771 C CA . ASP A 1 99 ? -18.511 1.226 13.430 1.00 92.50 99 ASP A CA 1
ATOM 772 C C . ASP A 1 99 ? -16.990 1.399 13.514 1.00 92.50 99 ASP A C 1
ATOM 774 O O . ASP A 1 99 ? -16.311 1.380 12.488 1.00 92.50 99 ASP A O 1
ATOM 778 N N . ASP A 1 100 ? -16.434 1.454 14.731 1.00 91.44 100 ASP A N 1
ATOM 779 C CA . ASP A 1 100 ? -14.985 1.475 14.949 1.00 91.44 100 ASP A CA 1
ATOM 780 C C . ASP A 1 100 ? -14.303 0.199 14.454 1.00 91.44 100 ASP A C 1
ATOM 782 O O . ASP A 1 100 ? -13.251 0.270 13.819 1.00 91.44 100 ASP A O 1
ATOM 786 N N . PHE A 1 101 ? -14.909 -0.957 14.725 1.00 92.06 101 PHE A N 1
ATOM 787 C CA . PHE A 1 101 ? -14.396 -2.244 14.275 1.00 92.06 101 PHE A CA 1
ATOM 788 C C . PHE A 1 101 ? -14.474 -2.389 12.751 1.00 92.06 101 PHE A C 1
ATOM 790 O O . PHE A 1 101 ? -13.520 -2.840 12.124 1.00 92.06 101 PHE A O 1
ATOM 797 N N . LYS A 1 102 ? -15.581 -1.957 12.135 1.00 94.12 102 LYS A N 1
ATOM 798 C CA . LYS A 1 102 ? -15.757 -1.986 10.679 1.00 94.12 102 LYS A CA 1
ATOM 799 C C . LYS A 1 102 ? -14.719 -1.112 9.984 1.00 94.12 102 LYS A C 1
ATOM 801 O O . LYS A 1 102 ? -14.113 -1.555 9.017 1.00 94.12 102 LYS A O 1
ATOM 806 N N . GLU A 1 103 ? -14.494 0.102 10.479 1.00 93.12 103 GLU A N 1
ATOM 807 C CA . GLU A 1 103 ? -13.488 1.001 9.909 1.00 93.12 103 GLU A CA 1
ATOM 808 C C . GLU A 1 103 ? -12.068 0.436 10.056 1.00 93.12 103 GLU A C 1
ATOM 810 O O . GLU A 1 103 ? -11.264 0.550 9.132 1.00 93.12 103 GLU A O 1
ATOM 815 N N . LEU A 1 104 ? -11.773 -0.229 11.180 1.00 94.12 104 LEU A N 1
ATOM 816 C CA . LEU A 1 104 ? -10.511 -0.942 11.373 1.00 94.12 104 LEU A CA 1
ATOM 817 C C . LEU A 1 104 ? -10.311 -2.044 10.319 1.00 94.12 104 LEU A C 1
ATOM 819 O O . LEU A 1 104 ? -9.246 -2.091 9.709 1.00 94.12 104 LEU A O 1
ATOM 823 N N . CYS A 1 105 ? -11.329 -2.875 10.070 1.00 93.06 105 CYS A N 1
ATOM 824 C CA . CYS A 1 105 ? -11.276 -3.910 9.033 1.00 93.06 105 CYS A CA 1
ATOM 825 C C . CYS A 1 105 ? -11.089 -3.311 7.632 1.00 93.06 105 CYS A C 1
ATOM 827 O O . CYS A 1 105 ? -10.237 -3.777 6.885 1.00 93.06 105 CYS A O 1
ATOM 829 N N . THR A 1 106 ? -11.808 -2.235 7.292 1.00 94.75 106 THR A N 1
ATOM 830 C CA . THR A 1 106 ? -11.642 -1.554 5.997 1.00 94.75 106 THR A CA 1
ATOM 831 C C . THR A 1 106 ? -10.210 -1.048 5.798 1.00 94.75 106 THR A C 1
ATOM 833 O O . THR A 1 106 ? -9.649 -1.165 4.710 1.00 94.75 106 THR A O 1
ATOM 836 N N . LEU A 1 107 ? -9.598 -0.476 6.841 1.00 93.69 107 LEU A N 1
ATOM 837 C CA . LEU A 1 107 ? -8.213 -0.001 6.781 1.00 93.69 107 LEU A CA 1
ATOM 838 C C . LEU A 1 107 ? -7.208 -1.155 6.660 1.00 93.69 107 LEU A C 1
ATOM 840 O O . LEU A 1 107 ? -6.206 -1.013 5.961 1.00 93.69 107 LEU A O 1
ATOM 844 N N . GLU A 1 108 ? -7.479 -2.289 7.308 1.00 92.56 108 GLU A N 1
ATOM 845 C CA . GLU A 1 108 ? -6.673 -3.507 7.185 1.00 92.56 108 GLU A CA 1
ATOM 846 C C . GLU A 1 108 ? -6.711 -4.060 5.755 1.00 92.56 108 GLU A C 1
ATOM 848 O O . GLU A 1 108 ? -5.664 -4.272 5.144 1.00 92.56 108 GLU A O 1
ATOM 853 N N . GLU A 1 109 ? -7.908 -4.209 5.184 1.00 92.56 109 GLU A N 1
ATOM 854 C CA . GLU A 1 109 ? -8.109 -4.664 3.803 1.00 92.56 109 GLU A CA 1
ATOM 855 C C . GLU A 1 109 ? -7.433 -3.729 2.794 1.00 92.56 109 GLU A C 1
ATOM 857 O O . GLU A 1 109 ? -6.765 -4.189 1.861 1.00 92.56 109 GLU A O 1
ATOM 862 N N . ALA A 1 110 ? -7.553 -2.413 2.997 1.00 91.31 110 ALA A N 1
ATOM 863 C CA . ALA A 1 110 ? -6.894 -1.416 2.162 1.00 91.31 110 ALA A CA 1
ATOM 864 C C . ALA A 1 110 ? -5.363 -1.516 2.253 1.00 91.31 110 ALA A C 1
ATOM 866 O O . ALA A 1 110 ? -4.688 -1.484 1.224 1.00 91.31 110 ALA A O 1
ATOM 867 N N . SER A 1 111 ? -4.811 -1.679 3.460 1.00 90.19 111 SER A N 1
ATOM 868 C CA . SER A 1 111 ? -3.368 -1.841 3.676 1.00 90.19 111 SER A CA 1
ATOM 869 C C . SER A 1 111 ? -2.829 -3.090 2.973 1.00 90.19 111 SER A C 1
ATOM 871 O O . SER A 1 111 ? -1.849 -3.008 2.229 1.00 90.19 111 SER A O 1
ATOM 873 N N . VAL A 1 112 ? -3.504 -4.232 3.131 1.00 89.06 112 VAL A N 1
ATOM 874 C CA . VAL A 1 112 ? -3.116 -5.494 2.482 1.00 89.06 112 VAL A CA 1
ATOM 875 C C . VAL A 1 112 ? -3.192 -5.378 0.959 1.00 89.06 112 VAL A C 1
ATOM 877 O O . VAL A 1 112 ? -2.249 -5.761 0.267 1.00 89.06 112 VAL A O 1
ATOM 880 N N . SER A 1 113 ? -4.279 -4.810 0.432 1.00 89.06 113 SER A N 1
ATOM 881 C CA . SER A 1 113 ? -4.469 -4.641 -1.014 1.00 89.06 113 SER A CA 1
ATOM 882 C C . SER A 1 113 ? -3.375 -3.769 -1.631 1.00 89.06 113 SER A C 1
ATOM 884 O O . SER A 1 113 ? -2.803 -4.124 -2.661 1.00 89.06 113 SER A O 1
ATOM 886 N N . GLN A 1 114 ? -3.029 -2.658 -0.978 1.00 88.88 114 GLN A N 1
ATOM 887 C CA . GLN A 1 114 ? -1.974 -1.766 -1.457 1.00 88.88 114 GLN A CA 1
ATOM 888 C C . GLN A 1 114 ? -0.590 -2.420 -1.402 1.00 88.88 114 GLN A C 1
ATOM 890 O O . GLN A 1 114 ? 0.195 -2.276 -2.337 1.00 88.88 114 GLN A O 1
ATOM 895 N N . LYS A 1 115 ? -0.307 -3.218 -0.367 1.00 88.06 115 LYS A N 1
ATOM 896 C CA . LYS A 1 115 ? 0.946 -3.977 -0.280 1.00 88.06 115 LYS A CA 1
ATOM 897 C C . LYS A 1 115 ? 1.109 -4.969 -1.439 1.00 88.06 115 LYS A C 1
ATOM 899 O O . LYS A 1 115 ? 2.186 -5.0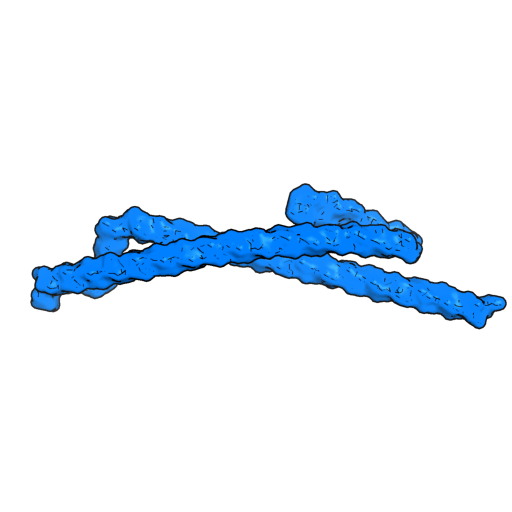48 -2.021 1.00 88.06 115 LYS A O 1
ATOM 904 N N . ILE A 1 116 ? 0.037 -5.666 -1.825 1.00 86.81 116 ILE A N 1
ATOM 905 C CA . ILE A 1 116 ? 0.042 -6.571 -2.989 1.00 86.81 116 ILE A CA 1
ATOM 906 C C . ILE A 1 116 ? 0.368 -5.806 -4.280 1.00 86.81 116 ILE A C 1
ATOM 908 O O . ILE A 1 116 ? 1.157 -6.284 -5.099 1.00 86.81 116 ILE A O 1
ATOM 912 N N . LEU A 1 117 ? -0.218 -4.619 -4.463 1.00 87.50 117 LEU A N 1
ATOM 913 C CA . LEU A 1 117 ? 0.058 -3.775 -5.626 1.00 87.50 117 LEU A CA 1
ATOM 914 C C . LEU A 1 117 ? 1.514 -3.281 -5.631 1.00 87.50 117 LEU A C 1
ATOM 916 O O . LEU A 1 117 ? 2.165 -3.327 -6.673 1.00 87.50 117 LEU A O 1
ATOM 920 N N . MET A 1 118 ? 2.058 -2.890 -4.476 1.00 89.88 118 MET A N 1
ATOM 921 C CA . MET A 1 118 ? 3.460 -2.478 -4.344 1.00 89.88 118 MET A CA 1
ATOM 922 C C . MET A 1 118 ? 4.428 -3.619 -4.690 1.00 89.88 118 MET A C 1
ATOM 924 O O . MET A 1 118 ? 5.395 -3.412 -5.422 1.00 89.88 118 MET A O 1
ATOM 928 N N . ASP A 1 119 ? 4.137 -4.847 -4.254 1.00 88.19 119 ASP A N 1
ATOM 929 C CA . ASP A 1 119 ? 4.928 -6.031 -4.611 1.00 88.19 119 ASP A CA 1
ATOM 930 C C . ASP A 1 119 ? 4.865 -6.346 -6.118 1.00 88.19 119 ASP A C 1
ATOM 932 O O . ASP A 1 119 ? 5.819 -6.873 -6.703 1.00 88.19 119 ASP A O 1
ATOM 936 N N . ALA A 1 120 ? 3.739 -6.059 -6.777 1.00 83.94 120 ALA A N 1
ATOM 937 C CA . ALA A 1 120 ? 3.620 -6.178 -8.229 1.00 83.94 120 ALA A CA 1
ATOM 938 C C . ALA A 1 120 ? 4.468 -5.118 -8.956 1.00 83.94 120 ALA A C 1
ATOM 940 O O . ALA A 1 120 ? 5.213 -5.473 -9.873 1.00 83.94 120 ALA A O 1
ATOM 941 N N . GLN A 1 121 ? 4.435 -3.860 -8.505 1.00 87.12 121 GLN A N 1
ATOM 942 C CA . GLN A 1 121 ? 5.243 -2.786 -9.097 1.00 87.12 121 GLN A CA 1
ATOM 943 C C . GLN A 1 121 ? 6.742 -2.970 -8.859 1.00 87.12 121 GLN A C 1
ATOM 945 O O . GLN A 1 121 ? 7.535 -2.823 -9.785 1.00 87.12 121 GLN A O 1
ATOM 950 N N . SER A 1 122 ? 7.151 -3.426 -7.671 1.00 87.94 122 SER A N 1
ATOM 951 C CA . SER A 1 122 ? 8.555 -3.765 -7.399 1.00 87.94 122 SER A CA 1
ATOM 952 C C . SER A 1 122 ? 9.098 -4.817 -8.377 1.00 87.94 122 SER A C 1
ATOM 954 O O . SER A 1 122 ? 10.242 -4.741 -8.827 1.00 87.94 122 SER A O 1
ATOM 956 N N . ARG A 1 123 ? 8.274 -5.808 -8.749 1.00 83.44 123 ARG A N 1
ATOM 957 C CA . ARG A 1 123 ? 8.651 -6.820 -9.750 1.00 83.44 123 ARG A CA 1
ATOM 958 C C . ARG A 1 123 ? 8.772 -6.236 -11.156 1.00 83.44 123 ARG A C 1
ATOM 960 O O . ARG A 1 123 ? 9.681 -6.635 -11.882 1.00 83.44 123 ARG A O 1
ATOM 967 N N . ARG A 1 124 ? 7.900 -5.296 -11.527 1.00 83.19 124 ARG A N 1
ATOM 968 C CA . ARG A 1 124 ? 7.974 -4.583 -12.812 1.00 83.19 124 ARG A CA 1
ATOM 969 C C . ARG A 1 124 ? 9.239 -3.736 -12.915 1.00 83.19 124 ARG A C 1
ATOM 971 O O . ARG A 1 124 ? 9.971 -3.902 -13.886 1.00 83.19 124 ARG A O 1
ATOM 978 N N . LEU A 1 125 ? 9.557 -2.951 -11.884 1.00 85.19 125 LEU A N 1
ATOM 979 C CA . LEU A 1 125 ? 10.807 -2.186 -11.795 1.00 85.19 125 LEU A CA 1
ATOM 980 C C . LEU A 1 125 ? 12.034 -3.068 -12.050 1.00 85.19 125 LEU A C 1
ATOM 982 O O . LEU A 1 125 ? 12.807 -2.804 -12.968 1.00 85.19 125 LEU A O 1
ATOM 986 N N . LYS A 1 126 ? 12.145 -4.191 -11.331 1.00 84.19 126 LYS A N 1
ATOM 987 C CA . LYS A 1 126 ? 13.253 -5.147 -11.509 1.00 84.19 126 LYS A CA 1
ATOM 988 C C . LYS A 1 126 ? 13.345 -5.713 -12.928 1.00 84.19 126 LYS A C 1
ATOM 990 O O . LYS A 1 126 ? 14.440 -5.971 -13.423 1.00 84.19 126 LYS A O 1
ATOM 995 N N . SER A 1 127 ? 12.211 -5.940 -13.590 1.00 80.69 127 SER A N 1
ATOM 996 C CA . SER A 1 127 ? 12.184 -6.433 -14.972 1.00 80.69 127 SER A CA 1
ATOM 997 C C . SER A 1 127 ? 12.694 -5.384 -15.968 1.00 80.69 127 SER A C 1
ATOM 999 O O . SER A 1 127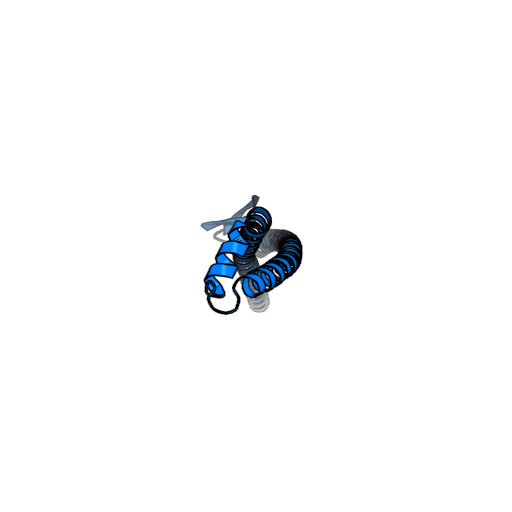 ? 13.452 -5.724 -16.884 1.00 80.69 127 SER A O 1
ATOM 1001 N N . ILE A 1 128 ? 12.344 -4.110 -15.761 1.00 81.19 128 ILE A N 1
ATOM 1002 C CA . ILE A 1 128 ? 12.841 -2.989 -16.570 1.00 81.19 128 ILE A CA 1
ATOM 1003 C C . ILE A 1 128 ? 14.346 -2.801 -16.343 1.00 81.19 128 ILE A C 1
ATOM 1005 O O . ILE A 1 128 ? 15.103 -2.729 -17.312 1.00 81.19 128 ILE A O 1
ATOM 1009 N N . GLU A 1 129 ? 14.804 -2.808 -15.089 1.00 81.81 129 GLU A N 1
ATOM 1010 C CA . GLU A 1 129 ? 16.231 -2.727 -14.743 1.00 81.81 129 GLU A CA 1
ATOM 1011 C C . GLU A 1 129 ? 17.043 -3.833 -15.429 1.00 81.81 129 GLU A C 1
ATOM 1013 O O . GLU A 1 129 ? 18.061 -3.567 -16.071 1.00 81.81 129 GLU A O 1
ATOM 1018 N N . MET A 1 130 ? 16.559 -5.076 -15.375 1.00 75.69 130 MET A N 1
ATOM 1019 C CA . MET A 1 130 ? 17.206 -6.210 -16.036 1.00 75.69 130 MET A CA 1
ATOM 1020 C C . MET A 1 130 ? 17.260 -6.036 -17.559 1.00 75.69 130 MET A C 1
ATOM 1022 O O . MET A 1 130 ? 18.286 -6.307 -18.187 1.00 75.69 130 MET A O 1
ATOM 1026 N N . SER A 1 131 ? 16.181 -5.529 -18.158 1.00 80.06 131 SER A N 1
ATOM 1027 C CA . SER A 1 131 ? 16.108 -5.238 -19.593 1.00 80.06 131 SER A CA 1
ATOM 1028 C C . SER A 1 131 ? 17.110 -4.167 -20.031 1.00 80.06 131 SER A C 1
ATOM 1030 O O . SER A 1 131 ? 17.685 -4.280 -21.120 1.00 80.06 131 SER A O 1
ATOM 1032 N N . ILE A 1 132 ? 17.344 -3.157 -19.185 1.00 81.19 132 ILE A N 1
ATOM 1033 C CA . ILE A 1 132 ? 18.378 -2.134 -19.383 1.00 81.19 132 ILE A CA 1
ATOM 1034 C C . ILE A 1 132 ? 19.765 -2.774 -19.308 1.00 81.19 132 ILE A C 1
ATOM 1036 O O . ILE A 1 132 ? 20.564 -2.584 -20.224 1.00 81.19 132 ILE A O 1
ATOM 1040 N N . MET A 1 133 ? 20.042 -3.576 -18.274 1.00 76.19 133 MET A N 1
ATOM 1041 C CA . MET A 1 133 ? 21.342 -4.239 -18.102 1.00 76.19 133 MET A CA 1
ATOM 1042 C C . MET A 1 133 ? 21.710 -5.120 -19.304 1.00 76.19 133 MET A C 1
ATOM 1044 O O . MET A 1 133 ? 22.838 -5.049 -19.795 1.00 76.19 133 MET A O 1
ATOM 1048 N N . ILE A 1 134 ? 20.761 -5.912 -19.815 1.00 74.94 134 ILE A N 1
ATOM 1049 C CA . ILE A 1 134 ? 20.971 -6.770 -20.993 1.00 74.94 134 ILE A CA 1
ATOM 1050 C C . ILE A 1 134 ? 21.313 -5.923 -22.223 1.00 74.94 134 ILE A C 1
ATOM 1052 O O . ILE A 1 134 ? 22.291 -6.202 -22.916 1.00 74.94 134 ILE A O 1
ATOM 1056 N N . ARG A 1 135 ? 20.552 -4.855 -22.490 1.00 79.75 135 ARG A N 1
ATOM 1057 C CA . ARG A 1 135 ? 20.787 -3.983 -23.654 1.00 79.75 135 ARG A CA 1
ATOM 1058 C C . ARG A 1 135 ? 22.092 -3.193 -23.540 1.00 79.75 135 ARG A C 1
ATOM 1060 O O . ARG A 1 135 ? 22.790 -3.042 -24.538 1.00 79.75 135 ARG A O 1
ATOM 1067 N N . GLN A 1 136 ? 22.483 -2.768 -22.339 1.00 77.12 136 GLN A N 1
ATOM 1068 C CA . GLN A 1 136 ? 23.799 -2.168 -22.095 1.00 77.12 136 GLN A CA 1
ATOM 1069 C C . GLN A 1 136 ? 24.943 -3.160 -22.347 1.00 77.12 136 GLN A C 1
ATOM 1071 O O . GLN A 1 136 ? 25.978 -2.774 -22.890 1.00 77.12 136 GLN A O 1
ATOM 1076 N N . ALA A 1 137 ? 24.778 -4.433 -21.973 1.00 71.69 137 ALA A N 1
ATOM 1077 C CA . ALA A 1 137 ? 25.765 -5.473 -22.257 1.00 71.69 137 ALA A CA 1
ATOM 1078 C C . ALA A 1 137 ? 25.898 -5.734 -23.767 1.00 71.69 137 ALA A C 1
ATOM 1080 O O . ALA A 1 137 ? 27.017 -5.795 -24.274 1.00 71.69 137 ALA A O 1
ATOM 1081 N N . LEU A 1 138 ? 24.773 -5.799 -24.489 1.00 72.56 138 LEU A N 1
ATOM 1082 C CA . LEU A 1 138 ? 24.754 -5.922 -25.952 1.00 72.56 138 LEU A CA 1
ATOM 1083 C C . LEU A 1 138 ? 25.411 -4.720 -26.641 1.00 72.56 138 LEU A C 1
ATOM 1085 O O . LEU A 1 138 ? 26.176 -4.889 -27.586 1.00 72.56 138 LEU A O 1
ATOM 1089 N N . LEU A 1 139 ? 25.171 -3.500 -26.152 1.00 77.38 139 LEU A N 1
ATOM 1090 C CA . LEU A 1 139 ? 25.817 -2.307 -26.700 1.00 77.38 139 LEU A CA 1
ATOM 1091 C C . LEU A 1 139 ? 27.348 -2.396 -26.579 1.00 77.38 139 LEU A C 1
ATOM 1093 O O . LEU A 1 139 ? 28.065 -2.146 -27.547 1.00 77.38 139 LEU A O 1
ATOM 1097 N N . LYS A 1 140 ? 27.846 -2.830 -25.412 1.00 73.06 140 LYS A N 1
ATOM 1098 C CA . LYS A 1 140 ? 29.283 -3.029 -25.165 1.00 73.06 140 LYS A CA 1
ATOM 1099 C C . LYS A 1 140 ? 29.895 -4.119 -26.049 1.00 73.06 140 LYS A C 1
ATOM 1101 O O . LYS A 1 140 ? 31.043 -3.970 -26.464 1.00 73.06 140 LYS A O 1
ATOM 1106 N N . SER A 1 141 ? 29.172 -5.203 -26.340 1.00 72.06 141 SER A N 1
ATOM 1107 C CA . SER A 1 141 ? 29.687 -6.262 -27.218 1.00 72.06 141 SER A CA 1
ATOM 1108 C C . SER A 1 141 ? 29.780 -5.796 -28.671 1.00 72.06 141 SER A C 1
ATOM 1110 O O . SER A 1 141 ? 30.820 -5.978 -29.296 1.00 72.06 141 SER A O 1
ATOM 1112 N N . VAL A 1 142 ? 28.758 -5.094 -29.178 1.00 71.25 142 VAL A N 1
ATOM 1113 C CA . VAL A 1 142 ? 28.784 -4.494 -30.527 1.00 71.25 142 VAL A CA 1
ATOM 1114 C C . VAL A 1 142 ? 29.904 -3.448 -30.645 1.00 71.25 142 VAL A C 1
ATOM 1116 O O . VAL A 1 142 ? 30.572 -3.356 -31.676 1.00 71.25 142 VAL A O 1
ATOM 1119 N N . ASP A 1 143 ? 30.162 -2.673 -29.585 1.00 69.25 143 ASP A N 1
ATOM 1120 C CA . ASP A 1 143 ? 31.318 -1.771 -29.506 1.00 69.25 143 ASP A CA 1
ATOM 1121 C C . ASP A 1 143 ? 32.660 -2.507 -29.628 1.00 69.25 143 ASP A C 1
ATOM 1123 O O . ASP A 1 143 ? 33.568 -2.010 -30.299 1.00 69.25 143 ASP A O 1
ATOM 1127 N N . SER A 1 144 ? 32.794 -3.669 -28.985 1.00 68.62 144 SER A N 1
ATOM 1128 C CA . SER A 1 144 ? 34.014 -4.482 -29.002 1.00 68.62 144 SER A CA 1
ATOM 1129 C C . SER A 1 144 ? 34.266 -5.122 -30.369 1.00 68.62 144 SER A C 1
ATOM 1131 O O . SER A 1 144 ? 35.388 -5.056 -30.874 1.00 68.62 144 SER A O 1
ATOM 1133 N N . ASP A 1 145 ? 33.237 -5.691 -30.998 1.00 62.38 145 ASP A N 1
ATOM 1134 C CA . ASP A 1 145 ? 33.361 -6.362 -32.298 1.00 62.38 145 ASP A CA 1
ATOM 1135 C C . ASP A 1 145 ? 33.725 -5.378 -33.418 1.00 62.38 145 ASP A C 1
ATOM 1137 O O . ASP A 1 145 ? 34.589 -5.666 -34.247 1.00 62.38 145 ASP A O 1
ATOM 1141 N N . MET A 1 146 ? 33.155 -4.166 -33.397 1.00 60.69 146 MET A N 1
ATOM 1142 C CA . MET A 1 146 ? 33.533 -3.109 -34.343 1.00 60.69 146 MET A CA 1
ATOM 1143 C C . MET A 1 146 ? 34.995 -2.673 -34.192 1.00 60.69 146 MET A C 1
ATOM 1145 O O . MET A 1 146 ? 35.661 -2.423 -35.196 1.00 60.69 146 MET A O 1
ATOM 1149 N N . ARG A 1 147 ? 35.515 -2.583 -32.959 1.00 60.34 147 ARG A N 1
ATOM 1150 C CA . ARG A 1 147 ? 36.934 -2.259 -32.733 1.00 60.34 147 ARG A CA 1
ATOM 1151 C C . ARG A 1 147 ? 37.833 -3.381 -33.239 1.00 60.34 147 ARG A C 1
ATOM 1153 O O . ARG A 1 147 ? 38.799 -3.099 -33.935 1.00 60.34 147 ARG A O 1
ATOM 1160 N N . ASN A 1 148 ? 37.501 -4.635 -32.940 1.00 59.72 148 ASN A N 1
ATOM 1161 C CA . ASN A 1 148 ? 38.291 -5.789 -33.371 1.00 59.72 148 ASN A CA 1
ATOM 1162 C C . ASN A 1 148 ? 38.361 -5.916 -34.899 1.00 59.72 148 ASN A C 1
ATOM 1164 O O . ASN A 1 148 ? 39.431 -6.206 -35.428 1.00 59.72 148 ASN A O 1
ATOM 1168 N N . HIS A 1 149 ? 37.268 -5.628 -35.611 1.00 56.12 149 HIS A N 1
ATOM 1169 C CA . HIS A 1 149 ? 37.281 -5.583 -37.074 1.00 56.12 149 HIS A CA 1
ATOM 1170 C C . HIS A 1 149 ? 38.110 -4.420 -37.634 1.00 56.12 149 HIS A C 1
ATOM 1172 O O . HIS A 1 149 ? 38.838 -4.629 -38.598 1.00 56.12 149 HIS A O 1
ATOM 1178 N N . ALA A 1 150 ? 38.073 -3.237 -37.013 1.00 53.84 150 ALA A N 1
ATOM 1179 C CA . ALA A 1 150 ? 38.873 -2.085 -37.443 1.00 53.84 150 ALA A CA 1
ATOM 1180 C C . ALA A 1 150 ? 40.392 -2.260 -37.237 1.00 53.84 150 ALA A C 1
ATOM 1182 O O . ALA A 1 150 ? 41.172 -1.570 -37.883 1.00 53.84 150 ALA A O 1
ATOM 1183 N N . TYR A 1 151 ? 40.822 -3.162 -36.346 1.00 53.97 151 TYR A N 1
ATOM 1184 C CA . TYR A 1 151 ? 42.240 -3.496 -36.139 1.00 53.97 151 TYR A CA 1
ATOM 1185 C C . TYR A 1 151 ? 42.746 -4.642 -37.035 1.00 53.97 151 TYR A C 1
ATOM 1187 O O . TYR A 1 151 ? 43.953 -4.872 -37.087 1.00 53.97 151 TYR A O 1
ATOM 1195 N N . GLN A 1 152 ? 41.854 -5.381 -37.704 1.00 48.75 152 GLN A N 1
ATOM 1196 C CA . GLN A 1 152 ? 42.202 -6.508 -38.584 1.00 48.75 152 GLN A CA 1
ATOM 1197 C C . GLN A 1 152 ? 42.152 -6.167 -40.085 1.00 48.75 152 GLN A C 1
ATOM 1199 O O . GLN A 1 152 ? 42.562 -6.993 -40.902 1.00 48.75 152 GLN A O 1
ATOM 1204 N N . SER A 1 153 ? 41.658 -4.979 -40.439 1.00 47.00 153 SER A N 1
ATOM 1205 C CA . SER A 1 153 ? 41.620 -4.403 -41.793 1.00 47.00 153 SER A CA 1
ATOM 1206 C C . SER A 1 153 ? 42.699 -3.346 -41.979 1.00 47.00 153 SER A C 1
ATOM 1208 O O . SER A 1 153 ? 43.357 -3.361 -43.040 1.00 47.00 153 SER A O 1
#

Nearest PDB structures (foldseek):
  6zw4-assembly1_E  TM=7.621E-01  e=1.322E-01  Nostoc punctiforme
  8qhw-assembly1_E  TM=6.495E-01  e=9.719E-01  Synechocystis sp. PCC 6803
  2rd0-assembly1_B  TM=6.952E-01  e=1.165E+00  Homo sapiens
  8ilv-assembly1_B  TM=4.647E-01  e=2.144E-01  Homo sapiens
  4ovu-assembly1_B  TM=3.746E-01  e=7.631E-01  Homo sapiens

Foldseek 3Di:
DWDWDDQPNDIDIQDDDPDDDLVSLVVVLVVLVVSLVVLVVVLVVLVVVLVVLVVVLVVLVVVLVVQLVVQLVVQCVVCVPVDDDSVVSSVVSCVVPVVSNVVSVVSVVVNVVSVVVSVVSVVSSVVSVVVSVVSVVVSVVSVVVVVVVVVVD

pLDDT: mean 80.5, std 14.45, range [45.84, 95.69]